Protein AF-T1I0S1-F1 (afdb_monomer_lite)

InterPro domains:
  IPR029062 Class I glutamine amidotransferase-like [G3DSA:3.40.50.880] (1-172)
  IPR029062 Class I glutamine amidotransferase-like [SSF52317] (1-163)

Structure (mmCIF, N/CA/C/O backbone):
data_AF-T1I0S1-F1
#
_entry.id   AF-T1I0S1-F1
#
loop_
_atom_site.group_PDB
_atom_site.id
_atom_site.type_symbol
_atom_site.label_atom_id
_atom_site.label_alt_id
_atom_site.label_comp_id
_atom_site.label_asym_id
_atom_site.label_entity_id
_atom_site.label_seq_id
_atom_site.pdbx_PDB_ins_code
_atom_site.Cartn_x
_atom_site.Cartn_y
_atom_site.Cartn_z
_atom_site.occupancy
_atom_site.B_iso_or_equiv
_atom_site.auth_seq_id
_atom_site.auth_comp_id
_atom_site.auth_asym_id
_atom_site.auth_atom_id
_atom_site.pdbx_PDB_model_num
ATOM 1 N N . MET A 1 1 ? 2.254 9.124 -13.920 1.00 65.50 1 MET A N 1
ATOM 2 C CA . MET A 1 1 ? 3.578 9.793 -13.956 1.00 65.50 1 MET A CA 1
ATOM 3 C C . MET A 1 1 ? 4.578 9.125 -14.904 1.00 65.50 1 MET A C 1
ATOM 5 O O . MET A 1 1 ? 5.306 9.852 -15.553 1.00 65.50 1 MET A O 1
ATOM 9 N N . HIS A 1 2 ? 4.602 7.793 -15.064 1.00 90.31 2 HIS A N 1
ATOM 10 C CA . HIS A 1 2 ? 5.481 7.124 -16.043 1.00 90.31 2 HIS A CA 1
ATOM 11 C C . HIS A 1 2 ? 4.802 5.901 -16.673 1.00 90.31 2 HIS A C 1
ATOM 13 O O . HIS A 1 2 ? 4.042 5.214 -15.989 1.00 90.31 2 HIS A O 1
ATOM 19 N N . VAL A 1 3 ? 5.127 5.600 -17.932 1.00 94.19 3 VAL A N 1
ATOM 20 C CA . VAL A 1 3 ? 4.947 4.270 -18.535 1.00 94.19 3 VAL A CA 1
ATOM 21 C C . VAL A 1 3 ? 6.299 3.563 -18.460 1.00 94.19 3 VAL A C 1
ATOM 23 O O . VAL A 1 3 ? 7.324 4.178 -18.734 1.00 94.19 3 VAL A O 1
ATOM 26 N N . ILE A 1 4 ? 6.325 2.301 -18.031 1.00 95.38 4 ILE A N 1
ATOM 27 C CA . ILE A 1 4 ? 7.567 1.532 -17.875 1.00 95.38 4 ILE A CA 1
ATOM 28 C C . ILE A 1 4 ? 7.568 0.378 -18.869 1.00 95.38 4 ILE A C 1
ATOM 30 O O . ILE A 1 4 ? 6.645 -0.447 -18.879 1.00 95.38 4 ILE A O 1
ATOM 34 N N . ASN A 1 5 ? 8.631 0.288 -19.662 1.00 95.00 5 ASN A N 1
ATOM 35 C CA . ASN A 1 5 ? 8.930 -0.907 -20.427 1.00 95.00 5 ASN A CA 1
ATOM 36 C C . ASN A 1 5 ? 9.575 -1.936 -19.493 1.00 95.00 5 ASN A C 1
ATOM 38 O O . ASN A 1 5 ? 10.783 -1.925 -19.266 1.00 95.00 5 ASN A O 1
ATOM 42 N N . HIS A 1 6 ? 8.759 -2.840 -18.954 1.00 93.81 6 HIS A N 1
ATOM 43 C CA . HIS A 1 6 ? 9.213 -3.830 -17.978 1.00 93.81 6 HIS A CA 1
ATOM 44 C C . HIS A 1 6 ? 10.163 -4.882 -18.574 1.00 93.81 6 HIS A C 1
ATOM 46 O O . HIS A 1 6 ? 10.921 -5.474 -17.818 1.00 93.81 6 HIS A O 1
ATOM 52 N N . LEU A 1 7 ? 10.194 -5.074 -19.903 1.00 94.94 7 LEU A N 1
ATOM 53 C CA . LEU A 1 7 ? 11.172 -5.964 -20.547 1.00 94.94 7 LEU A CA 1
ATOM 54 C C . LEU A 1 7 ? 12.603 -5.430 -20.396 1.00 94.94 7 LEU A C 1
ATOM 56 O O . LEU A 1 7 ? 13.547 -6.205 -20.288 1.00 94.94 7 LEU A O 1
ATOM 60 N N . LYS A 1 8 ? 12.757 -4.104 -20.403 1.00 94.12 8 LYS A N 1
ATOM 61 C CA . LYS A 1 8 ? 14.055 -3.427 -20.307 1.00 94.12 8 LYS A CA 1
ATOM 62 C C . LYS A 1 8 ? 14.307 -2.761 -18.952 1.00 94.12 8 LYS A C 1
ATOM 64 O O . LYS A 1 8 ? 15.422 -2.333 -18.688 1.00 94.12 8 LYS A O 1
ATOM 69 N N . GLY A 1 9 ? 13.276 -2.628 -18.118 1.00 92.38 9 GLY A N 1
ATOM 70 C CA . GLY A 1 9 ? 13.346 -1.908 -16.845 1.00 92.38 9 GLY A CA 1
ATOM 71 C C . GLY A 1 9 ? 13.466 -0.385 -16.984 1.00 92.38 9 GLY A C 1
ATOM 72 O O . GLY A 1 9 ? 13.839 0.279 -16.022 1.00 92.38 9 GLY A O 1
ATOM 73 N N . GLU A 1 10 ? 13.153 0.184 -18.153 1.00 94.81 10 GLU A N 1
ATOM 74 C CA . GLU A 1 10 ? 13.332 1.614 -18.451 1.00 94.81 10 GLU A CA 1
ATOM 75 C C . GLU A 1 10 ? 12.001 2.365 -18.602 1.00 94.81 10 GLU A C 1
ATOM 77 O O . GLU A 1 10 ? 10.949 1.777 -18.876 1.00 94.81 10 GLU A O 1
ATOM 82 N N . VAL A 1 11 ? 12.041 3.688 -18.423 1.00 94.88 11 VAL A N 1
ATOM 83 C CA . VAL A 1 11 ? 10.890 4.559 -18.697 1.00 94.88 11 VAL A CA 1
ATOM 84 C C . VAL A 1 11 ? 10.658 4.621 -20.205 1.00 94.88 11 VAL A C 1
ATOM 86 O O . VAL A 1 11 ? 11.568 4.933 -20.967 1.00 94.88 11 VAL A O 1
ATOM 89 N N . ASP A 1 12 ? 9.423 4.375 -20.627 1.00 95.44 12 ASP A N 1
ATOM 90 C CA . ASP A 1 12 ? 8.968 4.622 -21.989 1.00 95.44 12 ASP A CA 1
ATOM 91 C C . ASP A 1 12 ? 8.396 6.043 -22.071 1.00 95.44 12 ASP A C 1
ATOM 93 O O . ASP A 1 12 ? 7.290 6.314 -21.599 1.00 95.44 12 ASP A O 1
ATOM 97 N N . SER A 1 13 ? 9.172 6.959 -22.648 1.00 94.44 13 SER A N 1
ATOM 98 C CA . SER A 1 13 ? 8.783 8.359 -22.851 1.00 94.44 13 SER A CA 1
ATOM 99 C C . SER A 1 13 ? 7.961 8.591 -24.122 1.00 94.44 13 SER A C 1
ATOM 101 O O . SER A 1 13 ? 7.501 9.709 -24.351 1.00 94.44 13 SER A O 1
ATOM 103 N N . THR A 1 14 ? 7.768 7.562 -24.952 1.00 96.00 14 THR A N 1
ATOM 104 C CA . THR A 1 14 ? 7.064 7.674 -26.240 1.00 96.00 14 THR A CA 1
ATOM 105 C C . THR A 1 14 ? 5.564 7.417 -26.121 1.00 96.00 14 THR A C 1
ATOM 107 O O . THR A 1 14 ? 4.797 7.840 -26.985 1.00 96.00 14 THR A O 1
ATOM 110 N N . HIS A 1 15 ? 5.129 6.780 -25.031 1.00 93.56 15 HIS A N 1
ATOM 111 C CA . HIS A 1 15 ? 3.729 6.454 -24.785 1.00 93.56 15 HIS A CA 1
ATOM 112 C C . HIS A 1 15 ? 3.179 7.150 -23.542 1.00 93.56 15 HIS A C 1
ATOM 114 O O . HIS A 1 15 ? 3.847 7.301 -22.522 1.00 93.56 15 HIS A O 1
ATOM 120 N N . SER A 1 16 ? 1.892 7.486 -23.605 1.00 94.75 16 SER A N 1
ATOM 121 C CA . SER A 1 16 ? 1.100 7.908 -22.454 1.00 94.75 16 SER A CA 1
ATOM 122 C C . SER A 1 16 ? -0.050 6.932 -22.248 1.00 94.75 16 SER A C 1
ATOM 124 O O . SER A 1 16 ? -0.653 6.453 -23.210 1.00 94.75 16 SER A O 1
ATOM 126 N N . ARG A 1 17 ? -0.338 6.605 -20.988 1.00 96.31 17 ARG A N 1
ATOM 127 C CA . ARG A 1 17 ? -1.403 5.675 -20.609 1.00 96.31 17 ARG A CA 1
ATOM 128 C C . ARG A 1 17 ? -2.220 6.249 -19.466 1.00 96.31 17 ARG A C 1
ATOM 130 O O . ARG A 1 17 ? -1.683 6.884 -18.560 1.00 96.31 17 ARG A O 1
ATOM 137 N N . MET A 1 18 ? -3.519 5.982 -19.499 1.00 95.50 18 MET A N 1
ATOM 138 C CA . MET A 1 18 ? -4.444 6.368 -18.440 1.00 95.50 18 MET A CA 1
ATOM 139 C C . MET A 1 18 ? -4.600 5.222 -17.440 1.00 95.50 18 MET A C 1
ATOM 141 O O . MET A 1 18 ? -4.731 4.067 -17.839 1.00 95.50 18 MET A O 1
ATOM 145 N N . VAL A 1 19 ? -4.619 5.549 -16.146 1.00 96.50 19 VAL A N 1
ATOM 146 C CA . VAL A 1 19 ? -4.671 4.553 -15.062 1.00 96.50 19 VAL A CA 1
ATOM 147 C C . VAL A 1 19 ? -5.913 3.668 -15.177 1.00 96.50 19 VAL A C 1
ATOM 149 O O . VAL A 1 19 ? -5.782 2.453 -15.220 1.00 96.50 19 VAL A O 1
ATOM 152 N N . LEU A 1 20 ? -7.110 4.256 -15.287 1.00 96.69 20 LEU A N 1
ATOM 153 C CA . LEU A 1 20 ? -8.363 3.494 -15.268 1.00 96.69 20 LEU A CA 1
ATOM 154 C C . LEU A 1 20 ? -8.506 2.507 -16.453 1.00 96.69 20 LEU A C 1
ATOM 156 O O . LEU A 1 20 ? -8.780 1.335 -16.190 1.00 96.69 20 LEU A O 1
ATOM 160 N N . PRO A 1 21 ? -8.268 2.894 -17.727 1.00 97.56 21 PRO A N 1
ATOM 161 C CA . PRO A 1 21 ? -8.284 1.944 -18.844 1.00 97.56 21 PRO A CA 1
ATOM 162 C C . PRO A 1 21 ? -7.253 0.819 -18.729 1.00 97.56 21 PRO A C 1
ATOM 164 O O . PRO A 1 21 ? -7.545 -0.316 -19.093 1.00 97.56 21 PRO A O 1
ATOM 167 N N . GLU A 1 22 ? -6.055 1.098 -18.208 1.00 97.88 22 GLU A N 1
ATOM 168 C CA . GLU A 1 22 ? -5.046 0.051 -18.033 1.00 97.88 22 GLU A CA 1
ATOM 169 C C . GLU A 1 22 ? -5.407 -0.893 -16.879 1.00 97.88 22 GLU A C 1
ATOM 171 O O . GLU A 1 22 ? -5.271 -2.108 -17.023 1.00 97.88 22 GLU A O 1
ATOM 176 N N . SER A 1 23 ? -5.961 -0.372 -15.780 1.00 97.94 23 SER A N 1
ATOM 177 C CA . SER A 1 23 ? -6.499 -1.185 -14.681 1.00 97.94 23 SER A CA 1
ATOM 178 C C . SER A 1 23 ? -7.673 -2.067 -15.124 1.00 97.94 23 SER A C 1
ATOM 180 O O . SER A 1 23 ? -7.835 -3.177 -14.615 1.00 97.94 23 SER A O 1
ATOM 182 N N . ALA A 1 24 ? -8.451 -1.639 -16.127 1.00 98.12 24 ALA A N 1
ATOM 183 C CA . ALA A 1 24 ? -9.529 -2.442 -16.706 1.00 98.12 24 ALA A CA 1
ATOM 184 C C . ALA A 1 24 ? -9.034 -3.773 -17.299 1.00 98.12 24 ALA A C 1
ATOM 186 O O . ALA A 1 24 ? -9.816 -4.717 -17.395 1.00 98.12 24 ALA A O 1
ATOM 187 N N . ARG A 1 25 ? -7.746 -3.887 -17.659 1.00 98.50 25 ARG A N 1
ATOM 188 C CA . ARG A 1 25 ? -7.148 -5.150 -18.126 1.00 98.50 25 ARG A CA 1
ATOM 189 C C . ARG A 1 25 ? -7.167 -6.217 -17.031 1.00 98.50 25 ARG A C 1
ATOM 191 O O . ARG A 1 25 ? -7.555 -7.348 -17.308 1.00 98.50 25 ARG A O 1
ATOM 198 N N . ILE A 1 26 ? -6.803 -5.846 -15.799 1.00 98.06 26 ILE A N 1
ATOM 199 C CA . ILE A 1 26 ? -6.822 -6.743 -14.630 1.00 98.06 26 ILE A CA 1
ATOM 200 C C . ILE A 1 26 ? -8.268 -7.116 -14.294 1.00 98.06 26 ILE A C 1
ATOM 202 O O . ILE A 1 26 ? -8.594 -8.289 -14.144 1.00 98.06 26 ILE A O 1
ATOM 206 N N . ALA A 1 27 ? -9.156 -6.122 -14.264 1.00 97.94 27 ALA A N 1
ATOM 207 C CA . ALA A 1 27 ? -10.565 -6.305 -13.924 1.00 97.94 27 ALA A CA 1
ATOM 208 C C . ALA A 1 27 ? -11.423 -6.896 -15.061 1.00 97.94 27 ALA A C 1
ATOM 210 O O . ALA A 1 27 ? -12.641 -7.010 -14.924 1.00 97.94 27 ALA A O 1
ATOM 211 N N . ARG A 1 28 ? -10.819 -7.236 -16.209 1.00 97.94 28 ARG A N 1
ATOM 212 C CA . ARG A 1 28 ? -11.510 -7.757 -17.403 1.00 97.94 28 ARG A CA 1
ATOM 213 C C . ARG A 1 28 ? -12.692 -6.877 -17.843 1.00 97.94 28 ARG A C 1
ATOM 215 O O . ARG A 1 28 ? -13.746 -7.376 -18.222 1.00 97.94 28 ARG A O 1
ATOM 222 N N . GLY A 1 29 ? -12.511 -5.560 -17.769 1.00 97.62 29 GLY A N 1
ATOM 223 C CA . GLY A 1 29 ? -13.518 -4.548 -18.097 1.00 97.62 29 GLY A CA 1
ATOM 224 C C . GLY A 1 29 ? -14.497 -4.210 -16.968 1.00 97.62 29 GLY A C 1
ATOM 225 O O . GLY A 1 29 ? -15.135 -3.164 -17.037 1.00 97.62 29 GLY A O 1
ATOM 226 N N . ASN A 1 30 ? -14.587 -5.023 -15.911 1.00 97.69 30 ASN A N 1
ATOM 227 C CA . ASN A 1 30 ? -15.474 -4.773 -14.774 1.00 97.69 30 ASN A CA 1
ATOM 228 C C . ASN A 1 30 ? -14.817 -3.847 -13.740 1.00 97.69 30 ASN A C 1
ATOM 230 O O . ASN A 1 30 ? -14.435 -4.271 -12.650 1.00 97.69 30 ASN A O 1
ATOM 234 N N . ILE A 1 31 ? -14.630 -2.582 -14.108 1.00 98.06 31 ILE A N 1
ATOM 235 C CA . ILE A 1 31 ? -14.001 -1.575 -13.253 1.00 98.06 31 ILE A CA 1
ATOM 236 C C . ILE A 1 31 ? -14.813 -0.285 -13.250 1.00 98.06 31 ILE A C 1
ATOM 238 O O . ILE A 1 31 ? -15.400 0.104 -14.258 1.00 98.06 31 ILE A O 1
ATOM 242 N N . GLN A 1 32 ? -14.809 0.402 -12.113 1.00 97.12 32 GLN A N 1
ATOM 243 C CA . GLN A 1 32 ? -15.418 1.714 -11.953 1.00 97.12 32 GLN A CA 1
ATOM 244 C C . GLN A 1 32 ? -14.363 2.736 -11.532 1.00 97.12 32 GLN A C 1
ATOM 246 O O . GLN A 1 32 ? -13.290 2.391 -11.035 1.00 97.12 32 GLN A O 1
ATOM 251 N N . SER A 1 33 ? -14.672 4.014 -11.740 1.00 96.62 33 SER A N 1
ATOM 252 C CA . SER A 1 33 ? -13.864 5.097 -11.183 1.00 96.62 33 SER A CA 1
ATOM 253 C C . SER A 1 33 ? -13.886 5.040 -9.653 1.00 96.62 33 SER A C 1
ATOM 255 O O . SER A 1 33 ? -14.923 4.749 -9.059 1.00 96.62 33 SER A O 1
ATOM 257 N N . ILE A 1 34 ? -12.780 5.415 -9.005 1.00 96.81 34 ILE A N 1
ATOM 258 C CA . ILE A 1 34 ? -12.717 5.578 -7.543 1.00 96.81 34 ILE A CA 1
ATOM 259 C C . ILE A 1 34 ? -13.775 6.568 -7.022 1.00 96.81 34 ILE A C 1
ATOM 261 O O . ILE A 1 34 ? -14.255 6.438 -5.900 1.00 96.81 34 ILE A O 1
ATOM 265 N N . CYS A 1 35 ? -14.217 7.515 -7.855 1.00 96.31 35 CYS A N 1
ATOM 266 C CA . CYS A 1 35 ? -15.302 8.428 -7.505 1.00 96.31 35 CYS A CA 1
ATOM 267 C C . CYS A 1 35 ? -16.647 7.709 -7.311 1.00 96.31 35 CYS A C 1
ATOM 269 O O . CYS A 1 35 ? -17.459 8.167 -6.513 1.00 96.31 35 CYS A O 1
ATOM 271 N N . GLU A 1 36 ? -16.892 6.601 -8.018 1.00 97.25 36 GLU A N 1
ATOM 272 C CA . GLU A 1 36 ? -18.104 5.794 -7.826 1.00 97.25 36 GLU A CA 1
ATOM 273 C C . GLU A 1 36 ? -18.049 5.001 -6.520 1.00 97.25 36 GLU A C 1
ATOM 275 O O . GLU A 1 36 ? -19.065 4.906 -5.834 1.00 97.25 36 GLU A O 1
ATOM 280 N N . LEU A 1 37 ? -16.863 4.528 -6.117 1.00 96.88 37 LEU A N 1
ATOM 281 C CA . LEU A 1 37 ? -16.656 3.964 -4.782 1.00 96.88 37 LEU A CA 1
ATOM 282 C C . LEU A 1 37 ? -17.000 5.003 -3.710 1.00 96.88 37 LEU A C 1
ATOM 284 O O . LEU A 1 37 ? -17.848 4.738 -2.868 1.00 96.88 37 LEU A O 1
ATOM 288 N N . ILE A 1 38 ? -16.413 6.201 -3.784 1.00 96.69 38 ILE A N 1
ATOM 289 C CA . ILE A 1 38 ? -16.633 7.280 -2.804 1.00 96.69 38 ILE A CA 1
ATOM 290 C C . ILE A 1 38 ? -18.123 7.620 -2.646 1.00 96.69 38 ILE A C 1
ATOM 292 O O . ILE A 1 38 ? -18.600 7.816 -1.534 1.00 96.69 38 ILE A O 1
ATOM 296 N N . LYS A 1 39 ? -18.887 7.673 -3.744 1.00 97.25 39 LYS A N 1
ATOM 297 C CA . LYS A 1 39 ? -20.335 7.949 -3.687 1.00 97.25 39 LYS A CA 1
ATOM 298 C C . LYS A 1 39 ? -21.133 6.859 -2.967 1.00 97.25 39 LYS A C 1
ATOM 300 O O . LYS A 1 39 ? -22.203 7.151 -2.445 1.00 97.25 39 LYS A O 1
ATOM 305 N N . ASN A 1 40 ? -20.634 5.625 -2.964 1.00 96.75 40 ASN A N 1
ATOM 306 C CA . ASN A 1 40 ? -21.357 4.438 -2.519 1.00 96.75 40 ASN A CA 1
ATOM 307 C C . ASN A 1 40 ? -20.617 3.690 -1.399 1.00 96.75 40 ASN A C 1
ATOM 309 O O . ASN A 1 40 ? -20.836 2.497 -1.217 1.00 96.75 40 ASN A O 1
ATOM 313 N N . ILE A 1 41 ? -19.743 4.357 -0.638 1.00 95.50 41 ILE A N 1
ATOM 314 C CA . ILE A 1 41 ? -18.900 3.716 0.387 1.00 95.50 41 ILE A CA 1
ATOM 315 C C . ILE A 1 41 ? -19.708 2.934 1.431 1.00 95.50 41 ILE A C 1
ATOM 317 O O . ILE A 1 41 ? -19.245 1.926 1.969 1.00 95.50 41 ILE A O 1
ATOM 321 N N . SER A 1 42 ? -20.940 3.360 1.713 1.00 96.38 42 SER A N 1
ATOM 322 C CA . SER A 1 42 ? -21.848 2.649 2.614 1.00 96.38 42 SER A CA 1
ATOM 323 C C . SER A 1 42 ? -22.181 1.233 2.129 1.00 96.38 42 SER A C 1
ATOM 325 O O . SER A 1 42 ? -22.400 0.371 2.974 1.00 96.38 42 SER A O 1
ATOM 327 N N . CYS A 1 43 ? -22.143 0.978 0.819 1.00 97.69 43 CYS A N 1
ATOM 328 C CA . CYS A 1 43 ? -22.457 -0.306 0.189 1.00 97.69 43 CYS A CA 1
ATOM 329 C C . CYS A 1 43 ? -21.318 -1.340 0.233 1.00 97.69 43 CYS A C 1
ATOM 331 O O . CYS A 1 43 ? -21.520 -2.456 -0.236 1.00 97.69 43 CYS A O 1
ATOM 333 N N . PHE A 1 44 ? -20.135 -0.986 0.742 1.00 98.19 44 PHE A N 1
ATOM 334 C CA . PHE A 1 44 ? -18.969 -1.877 0.799 1.00 98.19 44 PHE A CA 1
ATOM 335 C C . PHE A 1 44 ? -18.565 -2.152 2.241 1.00 98.19 44 PHE A C 1
ATOM 337 O O . PHE A 1 44 ? -18.499 -1.220 3.033 1.00 98.19 44 PHE A O 1
ATOM 344 N N . ASP A 1 45 ? -18.234 -3.393 2.581 1.00 98.50 45 ASP A N 1
ATOM 345 C CA . ASP A 1 45 ? -17.873 -3.757 3.959 1.00 98.50 45 ASP A CA 1
ATOM 346 C C . ASP A 1 45 ? -16.382 -3.565 4.271 1.00 98.50 45 ASP A C 1
ATOM 348 O O . ASP A 1 45 ? -16.021 -3.347 5.423 1.00 98.50 45 ASP A O 1
ATOM 352 N N . ALA A 1 46 ? -15.518 -3.598 3.252 1.00 98.44 46 ALA A N 1
ATOM 353 C CA . ALA A 1 46 ? -14.067 -3.457 3.378 1.00 98.44 46 ALA A CA 1
ATOM 354 C C . ALA A 1 46 ? -13.434 -2.889 2.094 1.00 98.44 46 ALA A C 1
ATOM 356 O O . ALA A 1 46 ? -14.075 -2.851 1.038 1.00 98.44 46 ALA A O 1
ATOM 357 N N . VAL A 1 47 ? -12.168 -2.469 2.173 1.00 98.62 47 VAL A N 1
ATOM 358 C CA . VAL A 1 47 ? -11.367 -2.035 1.013 1.00 98.62 47 VAL A CA 1
ATOM 359 C C . VAL A 1 47 ? -9.971 -2.649 1.047 1.00 98.62 47 VAL A C 1
ATOM 361 O O . VAL A 1 47 ? -9.333 -2.708 2.093 1.00 98.62 47 VAL A O 1
ATOM 364 N N . ILE A 1 48 ? -9.480 -3.090 -0.113 1.00 98.62 48 ILE A N 1
ATOM 365 C CA . ILE A 1 48 ? -8.124 -3.620 -0.279 1.00 98.62 48 ILE A CA 1
ATOM 366 C C . ILE A 1 48 ? -7.353 -2.736 -1.256 1.00 98.62 48 ILE A C 1
ATOM 368 O O . ILE A 1 48 ? -7.842 -2.413 -2.340 1.00 98.62 48 ILE A O 1
ATOM 372 N N . PHE A 1 49 ? -6.121 -2.396 -0.890 1.00 98.62 49 PHE A N 1
ATOM 373 C CA . PHE A 1 49 ? -5.150 -1.704 -1.726 1.00 98.62 49 PHE A CA 1
ATOM 374 C C . PHE A 1 49 ? -4.014 -2.666 -2.093 1.00 98.62 49 PHE A C 1
ATOM 376 O O . PHE A 1 49 ? -3.060 -2.815 -1.318 1.00 98.62 49 PHE A O 1
ATOM 383 N N . PRO A 1 50 ? -4.070 -3.308 -3.275 1.00 98.38 50 PRO A N 1
ATOM 384 C CA . PRO A 1 50 ? -2.941 -4.056 -3.805 1.00 98.38 50 PRO A CA 1
ATOM 385 C C . PRO A 1 50 ? -1.687 -3.187 -3.942 1.00 98.38 50 PRO A C 1
ATOM 387 O O . PRO A 1 50 ? -1.746 -1.956 -3.990 1.00 98.38 50 PRO A O 1
ATOM 390 N N . GLY A 1 51 ? -0.543 -3.857 -4.023 1.00 97.88 51 GLY A N 1
ATOM 391 C CA . GLY A 1 51 ? 0.758 -3.215 -4.124 1.00 97.88 51 GLY A CA 1
ATOM 392 C C . GLY A 1 51 ? 1.144 -2.716 -5.514 1.00 97.88 51 GLY A C 1
ATOM 393 O O . GLY A 1 51 ? 0.323 -2.408 -6.376 1.00 97.88 51 GLY A O 1
ATOM 394 N N . GLY A 1 52 ? 2.459 -2.679 -5.730 1.00 97.06 52 GLY A N 1
ATOM 395 C CA . GLY A 1 52 ? 3.082 -2.252 -6.978 1.00 97.06 52 GLY A CA 1
ATOM 396 C C . GLY A 1 52 ? 3.436 -0.765 -7.001 1.00 97.06 52 GLY A C 1
ATOM 397 O O . GLY A 1 52 ? 2.781 0.086 -6.399 1.00 97.06 52 GLY A O 1
ATOM 398 N N . PHE A 1 53 ? 4.479 -0.422 -7.761 1.00 95.56 53 PHE A N 1
ATOM 399 C CA . PHE A 1 53 ? 5.001 0.949 -7.845 1.00 95.56 53 PHE A CA 1
ATOM 400 C C . PHE A 1 53 ? 4.003 1.987 -8.370 1.00 95.56 53 PHE A C 1
ATOM 402 O O . PHE A 1 53 ? 4.224 3.184 -8.197 1.00 95.56 53 PHE A O 1
ATOM 409 N N . GLY A 1 54 ? 2.902 1.556 -8.992 1.00 96.88 54 GLY A N 1
ATOM 410 C CA . GLY A 1 54 ? 1.794 2.441 -9.343 1.00 96.88 54 GLY A CA 1
ATOM 411 C C . GLY A 1 54 ? 1.203 3.155 -8.124 1.00 96.88 54 GLY A C 1
ATOM 412 O O . GLY A 1 54 ? 0.836 4.321 -8.238 1.00 96.88 54 GLY A O 1
ATOM 413 N N . VAL A 1 55 ? 1.196 2.524 -6.947 1.00 97.62 55 VAL A N 1
ATOM 414 C CA . VAL A 1 55 ? 0.738 3.161 -5.702 1.00 97.62 55 VAL A CA 1
ATOM 415 C C . VAL A 1 55 ? 1.631 4.348 -5.331 1.00 97.62 55 VAL A C 1
ATOM 417 O O . VAL A 1 55 ? 1.142 5.450 -5.087 1.00 97.62 55 VAL A O 1
ATOM 420 N N . ALA A 1 56 ? 2.947 4.155 -5.396 1.00 96.69 56 ALA A N 1
ATOM 421 C CA . ALA A 1 56 ? 3.938 5.179 -5.075 1.00 96.69 56 ALA A CA 1
ATOM 422 C C . ALA A 1 56 ? 4.050 6.311 -6.120 1.00 96.69 56 ALA A C 1
ATOM 424 O O . ALA A 1 56 ? 4.726 7.304 -5.865 1.00 96.69 56 ALA A O 1
ATOM 425 N N . LYS A 1 57 ? 3.467 6.139 -7.317 1.00 95.94 57 LYS A N 1
ATOM 426 C CA . LYS A 1 57 ? 3.645 7.051 -8.468 1.00 95.94 57 LYS A CA 1
ATOM 427 C C . LYS A 1 57 ? 2.354 7.670 -9.008 1.00 95.94 57 LYS A C 1
ATOM 429 O O . LYS A 1 57 ? 2.421 8.679 -9.706 1.00 95.94 57 LYS A O 1
ATOM 434 N N . ASN A 1 58 ? 1.210 7.018 -8.803 1.00 97.12 58 ASN A N 1
ATOM 435 C CA . ASN A 1 58 ? -0.084 7.437 -9.348 1.00 97.12 58 ASN A CA 1
ATOM 436 C C . ASN A 1 58 ? -1.115 7.696 -8.243 1.00 97.12 58 ASN A C 1
ATOM 438 O O . ASN A 1 58 ? -1.921 8.604 -8.391 1.00 97.12 58 ASN A O 1
ATOM 442 N N . LEU A 1 59 ? -1.094 6.912 -7.156 1.00 97.81 59 LEU A N 1
ATOM 443 C CA . LEU A 1 59 ? -1.958 7.141 -5.985 1.00 97.81 59 LEU A CA 1
ATOM 444 C C . LEU A 1 59 ? -1.311 8.087 -4.963 1.00 97.81 59 LEU A C 1
ATOM 446 O O . LEU A 1 59 ? -1.971 8.595 -4.062 1.00 97.81 59 LEU A O 1
ATOM 450 N N . SER A 1 60 ? -0.013 8.325 -5.116 1.00 98.25 60 SER A N 1
ATOM 451 C CA . SER A 1 6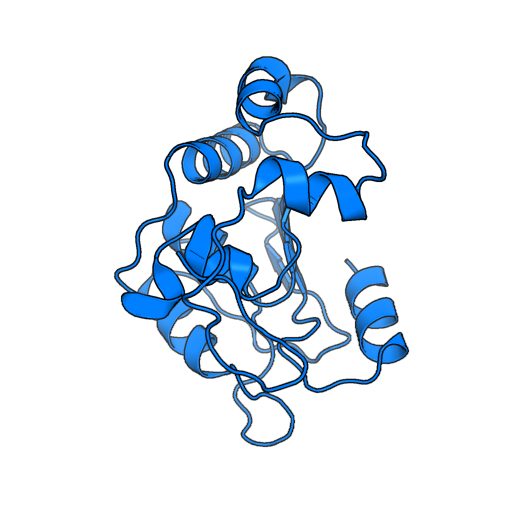0 ? 0.788 9.259 -4.340 1.00 98.25 60 SER A CA 1
ATOM 452 C C . SER A 1 60 ? 1.990 9.721 -5.165 1.00 98.25 60 SER A C 1
ATOM 454 O O . SER A 1 60 ? 2.242 9.194 -6.254 1.00 98.25 60 SER A O 1
ATOM 456 N N . ASP A 1 61 ? 2.752 10.672 -4.631 1.00 97.88 61 ASP A N 1
ATOM 457 C CA . ASP A 1 61 ? 4.078 11.053 -5.135 1.00 97.88 61 ASP A CA 1
ATOM 458 C C . ASP A 1 61 ? 5.237 10.474 -4.280 1.00 97.88 61 ASP A C 1
ATOM 460 O O . ASP A 1 61 ? 6.362 10.982 -4.319 1.00 97.88 61 ASP A O 1
ATOM 464 N N . TYR A 1 62 ? 4.988 9.376 -3.546 1.00 98.19 62 TYR A N 1
ATOM 465 C CA . TYR A 1 62 ? 5.954 8.717 -2.647 1.00 98.19 62 TYR A CA 1
ATOM 466 C C . TYR A 1 62 ? 7.270 8.337 -3.324 1.00 98.19 62 TYR A C 1
ATOM 468 O O . TYR A 1 62 ? 8.339 8.558 -2.762 1.00 98.19 62 TYR A O 1
ATOM 476 N N . ALA A 1 63 ? 7.223 7.851 -4.564 1.00 95.38 63 ALA A N 1
ATOM 477 C CA . ALA A 1 63 ? 8.423 7.473 -5.309 1.00 95.38 63 ALA A CA 1
ATOM 478 C C . ALA A 1 63 ? 9.396 8.643 -5.552 1.00 95.38 63 ALA A C 1
ATOM 480 O O . ALA A 1 63 ? 10.537 8.401 -5.937 1.00 95.38 63 ALA A O 1
ATOM 481 N N . ILE A 1 64 ? 8.942 9.890 -5.382 1.00 95.69 64 ILE A N 1
ATOM 482 C CA . ILE A 1 64 ? 9.747 11.104 -5.561 1.00 95.69 64 ILE A CA 1
ATOM 483 C C . ILE A 1 64 ? 10.015 11.786 -4.220 1.00 95.69 64 ILE A C 1
ATOM 485 O O . ILE A 1 64 ? 11.128 12.251 -3.991 1.00 95.69 64 ILE A O 1
ATOM 489 N N . LYS A 1 65 ? 9.005 11.871 -3.346 1.00 97.75 65 LYS A N 1
ATOM 490 C CA . LYS A 1 65 ? 9.073 12.666 -2.111 1.00 97.75 65 LYS A CA 1
ATOM 491 C C . LYS A 1 65 ? 9.353 11.862 -0.839 1.00 97.75 65 LYS A C 1
ATOM 493 O O . LYS A 1 65 ? 9.562 12.469 0.206 1.00 97.75 65 LYS A O 1
ATOM 498 N N . GLY A 1 66 ? 9.367 10.528 -0.899 1.00 97.88 66 GLY A N 1
ATOM 499 C CA . GLY A 1 66 ? 9.587 9.685 0.279 1.00 97.88 66 GLY A CA 1
ATOM 500 C C . GLY A 1 66 ? 8.602 10.014 1.406 1.00 97.88 66 GLY A C 1
ATOM 501 O O . GLY A 1 66 ? 7.411 10.188 1.157 1.00 97.88 66 GLY A O 1
ATOM 502 N N . ALA A 1 67 ? 9.097 10.148 2.638 1.00 97.69 67 ALA A N 1
ATOM 503 C CA . ALA A 1 67 ? 8.293 10.480 3.822 1.00 97.69 67 ALA A CA 1
ATOM 504 C C . ALA A 1 67 ? 7.401 11.738 3.679 1.00 97.69 67 ALA A C 1
ATOM 506 O O . ALA A 1 67 ? 6.327 11.799 4.279 1.00 97.69 67 ALA A O 1
ATOM 507 N N . ASP A 1 68 ? 7.795 12.705 2.844 1.00 97.75 68 ASP A N 1
ATOM 508 C CA . ASP A 1 68 ? 7.081 13.977 2.643 1.00 97.75 68 ASP A CA 1
ATOM 509 C C . ASP A 1 68 ? 6.029 13.917 1.520 1.00 97.75 68 ASP A C 1
ATOM 511 O O . ASP A 1 68 ? 5.576 14.943 0.998 1.00 97.75 68 ASP A O 1
ATOM 515 N N . CYS A 1 69 ? 5.644 12.713 1.097 1.00 98.25 69 CYS A N 1
ATOM 516 C CA . CYS A 1 69 ? 4.729 12.531 -0.019 1.00 98.25 69 CYS A CA 1
ATOM 517 C C . CYS A 1 69 ? 3.320 13.072 0.235 1.00 98.25 69 CYS A C 1
ATOM 519 O O . CYS A 1 69 ? 2.889 13.317 1.360 1.00 98.25 69 CYS A O 1
ATOM 521 N N . ASN A 1 70 ? 2.559 13.212 -0.838 1.00 98.25 70 ASN A N 1
ATOM 522 C CA . ASN A 1 70 ? 1.138 13.495 -0.848 1.00 98.25 70 ASN A CA 1
ATOM 523 C C . ASN A 1 70 ? 0.428 12.303 -1.478 1.00 98.25 70 ASN A C 1
ATOM 525 O O . ASN A 1 70 ? 0.880 11.754 -2.485 1.00 98.25 70 ASN A O 1
ATOM 529 N N . VAL A 1 71 ? -0.687 11.914 -0.872 1.00 98.62 71 VAL A N 1
ATOM 530 C CA . VAL A 1 71 ? -1.624 10.931 -1.418 1.00 98.62 71 VAL A CA 1
ATOM 531 C C . VAL A 1 71 ? -2.707 11.698 -2.173 1.00 98.62 71 VAL A C 1
ATOM 533 O O . VAL A 1 71 ? -3.097 12.786 -1.744 1.00 98.62 71 VAL A O 1
ATOM 536 N N . ILE A 1 72 ? -3.171 11.175 -3.311 1.00 98.00 72 ILE A N 1
ATOM 537 C CA . ILE A 1 72 ? -4.192 11.874 -4.103 1.00 98.00 72 ILE A CA 1
ATOM 538 C C . ILE A 1 72 ? -5.507 12.006 -3.309 1.00 98.00 72 ILE A C 1
ATOM 540 O O . ILE A 1 72 ? -5.839 11.095 -2.541 1.00 98.00 72 ILE A O 1
ATOM 544 N N . PRO A 1 73 ? -6.275 13.099 -3.485 1.00 98.44 73 PRO A N 1
ATOM 545 C CA . PRO A 1 73 ? -7.439 13.396 -2.645 1.00 98.44 73 PRO A CA 1
ATOM 546 C C . PRO A 1 73 ? -8.482 12.276 -2.590 1.00 98.44 73 PRO A C 1
ATOM 548 O O . PRO A 1 73 ? -9.056 12.013 -1.536 1.00 98.44 73 PRO A O 1
ATOM 551 N N . GLU A 1 74 ? -8.712 11.583 -3.703 1.00 98.25 74 GLU A N 1
ATOM 552 C CA . GLU A 1 74 ? -9.681 10.493 -3.788 1.00 98.25 74 GLU A CA 1
ATOM 553 C C . GLU A 1 74 ? -9.276 9.309 -2.904 1.00 98.25 74 GLU A C 1
ATOM 555 O O . GLU A 1 74 ? -10.114 8.736 -2.214 1.00 98.25 74 GLU A O 1
ATOM 560 N N . VAL A 1 75 ? -7.987 8.966 -2.874 1.00 98.56 75 VAL A N 1
ATOM 561 C CA . VAL A 1 75 ? -7.467 7.870 -2.044 1.00 98.56 75 VAL A CA 1
ATOM 562 C C . VAL A 1 75 ? -7.468 8.261 -0.570 1.00 98.56 75 VAL A C 1
ATOM 564 O O . VAL A 1 75 ? -7.864 7.448 0.262 1.00 98.56 75 VAL A O 1
ATOM 567 N N . VAL A 1 76 ? -7.102 9.509 -0.248 1.00 98.75 76 VAL A N 1
ATOM 568 C CA . VAL A 1 76 ? -7.227 10.053 1.117 1.00 98.75 76 VAL A CA 1
ATOM 569 C C . VAL A 1 76 ? -8.663 9.900 1.611 1.00 98.75 76 VAL A C 1
ATOM 571 O O . VAL A 1 76 ? -8.886 9.373 2.699 1.00 98.75 76 VAL A O 1
ATOM 574 N N . LYS A 1 77 ? -9.635 10.301 0.784 1.00 98.56 77 LYS A N 1
ATOM 575 C CA . LYS A 1 77 ? -11.054 10.233 1.125 1.00 98.56 77 LYS A CA 1
ATOM 576 C C . LYS A 1 77 ? -11.522 8.800 1.365 1.00 98.56 77 LYS A C 1
ATOM 578 O O . LYS A 1 77 ? -12.179 8.557 2.368 1.00 98.56 77 LYS A O 1
ATOM 583 N N . VAL A 1 78 ? -11.143 7.852 0.504 1.00 98.75 78 VAL A N 1
ATOM 584 C CA . VAL A 1 78 ? -11.475 6.430 0.704 1.00 98.75 78 VAL A CA 1
ATOM 585 C C . VAL A 1 78 ? -10.906 5.917 2.029 1.00 98.75 78 VAL A C 1
ATOM 587 O O . VAL A 1 78 ? -11.657 5.373 2.831 1.00 98.75 78 VAL A O 1
ATOM 590 N N . ILE A 1 79 ? -9.614 6.131 2.297 1.00 98.75 79 ILE A N 1
ATOM 591 C CA . ILE A 1 79 ? -8.969 5.638 3.526 1.00 98.75 79 ILE A CA 1
ATOM 592 C C . ILE A 1 79 ? -9.642 6.225 4.775 1.00 98.75 79 ILE A C 1
ATOM 594 O O . ILE A 1 79 ? -9.952 5.499 5.720 1.00 98.75 79 ILE A O 1
ATOM 598 N N . GLN A 1 80 ? -9.910 7.533 4.774 1.00 98.50 80 GLN A N 1
ATOM 599 C CA . GLN A 1 80 ? -10.550 8.212 5.901 1.00 98.50 80 GLN A CA 1
ATOM 600 C C . GLN A 1 80 ? -12.003 7.775 6.098 1.00 98.50 80 GLN A C 1
ATOM 602 O O . GLN A 1 80 ? -12.423 7.564 7.231 1.00 98.50 80 GLN A O 1
ATOM 607 N N . GLU A 1 81 ? -12.787 7.620 5.031 1.00 98.31 81 GLU A N 1
ATOM 608 C CA . GLU A 1 81 ? -14.196 7.232 5.150 1.00 98.31 81 GLU A CA 1
ATOM 609 C C . GLU A 1 81 ? -14.362 5.774 5.603 1.00 98.31 81 GLU A C 1
ATOM 611 O O . GLU A 1 81 ? -15.201 5.512 6.467 1.00 98.31 81 GLU A O 1
ATOM 616 N N . PHE A 1 82 ? -13.536 4.839 5.116 1.00 98.62 82 PHE A N 1
ATOM 617 C CA . PHE A 1 82 ? -13.521 3.466 5.640 1.00 98.62 82 PHE A CA 1
ATOM 618 C C . PHE A 1 82 ? -13.061 3.420 7.106 1.00 98.62 82 PHE A C 1
ATOM 620 O O . PHE A 1 82 ? -13.689 2.739 7.918 1.00 98.62 82 PHE A O 1
ATOM 627 N N . HIS A 1 83 ? -12.031 4.191 7.474 1.00 98.44 83 HIS A N 1
ATOM 628 C CA . HIS A 1 83 ? -11.549 4.286 8.860 1.00 98.44 83 HIS A CA 1
ATOM 629 C C . HIS A 1 83 ? -12.616 4.845 9.812 1.00 98.44 83 HIS A C 1
ATOM 631 O O . HIS A 1 83 ? -12.922 4.226 10.833 1.00 98.44 83 HIS A O 1
ATOM 637 N N . ASN A 1 84 ? -13.250 5.960 9.441 1.00 97.62 84 ASN A N 1
ATOM 638 C CA . ASN A 1 84 ? -14.312 6.604 10.221 1.00 97.62 84 ASN A CA 1
ATOM 639 C C . ASN A 1 84 ? -15.541 5.702 10.381 1.00 97.62 84 ASN A C 1
ATOM 641 O O . ASN A 1 84 ? -16.174 5.696 11.435 1.00 97.62 84 ASN A O 1
ATOM 645 N N . ALA A 1 85 ? -15.867 4.921 9.349 1.00 97.44 85 ALA A N 1
ATOM 646 C CA . ALA A 1 85 ? -16.954 3.950 9.383 1.00 97.44 85 ALA A CA 1
ATOM 647 C C . ALA A 1 85 ? -16.596 2.652 10.130 1.00 97.44 85 ALA A C 1
ATOM 649 O O . ALA A 1 85 ? -17.437 1.757 10.193 1.00 97.44 85 ALA A O 1
ATOM 650 N N . LYS A 1 86 ? -15.374 2.535 10.677 1.00 97.56 86 LYS A N 1
ATOM 651 C CA . LYS A 1 86 ? -14.853 1.319 11.321 1.00 97.56 86 LYS A CA 1
ATOM 652 C C . LYS A 1 86 ? -14.997 0.088 10.420 1.00 97.56 86 LYS A C 1
ATOM 654 O O . LYS A 1 86 ? -15.409 -0.982 10.860 1.00 97.56 86 LYS A O 1
ATOM 659 N N . LYS A 1 87 ? -14.650 0.260 9.144 1.00 98.38 87 LYS A N 1
ATOM 660 C CA . LYS A 1 87 ? -14.639 -0.801 8.137 1.00 98.38 87 LYS A CA 1
ATOM 661 C C . LYS A 1 87 ? -13.205 -1.286 7.896 1.00 98.38 87 LYS A C 1
ATOM 663 O O . LYS A 1 87 ? -12.319 -0.439 7.767 1.00 98.38 87 LYS A O 1
ATOM 668 N N . PRO A 1 88 ? -12.964 -2.608 7.813 1.00 98.56 88 PRO A N 1
ATOM 669 C CA . PRO A 1 88 ? -11.635 -3.156 7.575 1.00 98.56 88 PRO A CA 1
ATOM 670 C C . PRO A 1 88 ? -10.955 -2.629 6.309 1.00 98.56 88 PRO A C 1
ATOM 672 O O . PRO A 1 88 ? -11.587 -2.464 5.259 1.00 98.56 88 PRO A O 1
ATOM 675 N N . GLN A 1 89 ? -9.644 -2.412 6.403 1.00 98.75 89 GLN A N 1
ATOM 676 C CA . GLN A 1 89 ? -8.804 -1.969 5.290 1.00 98.75 89 GLN A CA 1
ATOM 677 C C . GLN A 1 89 ? -7.561 -2.851 5.177 1.00 98.75 89 GLN A C 1
ATOM 679 O O . GLN A 1 89 ? -6.831 -3.003 6.152 1.00 98.75 89 GLN A O 1
ATOM 684 N N . GLY A 1 90 ? -7.294 -3.406 3.997 1.00 98.75 90 GLY A N 1
ATOM 685 C CA . GLY A 1 90 ? -6.108 -4.226 3.736 1.00 98.75 90 GLY A CA 1
ATOM 686 C C . GLY A 1 90 ? -5.117 -3.537 2.805 1.00 98.75 90 GLY A C 1
ATOM 687 O O . GLY A 1 90 ? -5.501 -3.004 1.763 1.00 98.75 90 GLY A O 1
ATOM 688 N N . PHE A 1 91 ? -3.832 -3.575 3.148 1.00 98.88 91 PHE A N 1
ATOM 689 C CA . PHE A 1 91 ? -2.755 -2.949 2.381 1.00 98.88 91 PHE A CA 1
ATOM 690 C C . PHE A 1 91 ? -1.628 -3.948 2.097 1.00 98.88 91 PHE A C 1
ATOM 692 O O . PHE A 1 91 ? -1.025 -4.509 3.006 1.00 98.88 91 PHE A O 1
ATOM 699 N N . LEU A 1 92 ? -1.316 -4.161 0.821 1.00 98.50 92 LEU A N 1
ATOM 700 C CA . LEU A 1 92 ? -0.329 -5.139 0.373 1.00 98.50 92 LEU A CA 1
ATOM 701 C C . LEU A 1 92 ? 0.927 -4.472 -0.197 1.00 98.50 92 LEU A C 1
ATOM 703 O O . LEU A 1 92 ? 0.856 -3.520 -0.982 1.00 98.50 92 LEU A O 1
ATOM 707 N N . CYS A 1 93 ? 2.090 -5.051 0.098 1.00 98.44 93 CYS A N 1
ATOM 708 C CA . CYS A 1 93 ? 3.376 -4.626 -0.453 1.00 98.44 93 CYS A CA 1
ATOM 709 C C . CYS A 1 93 ? 3.711 -3.172 -0.090 1.00 98.44 93 CYS A C 1
ATOM 711 O O . CYS A 1 93 ? 3.940 -2.897 1.079 1.00 98.44 93 CYS A O 1
ATOM 713 N N . ILE A 1 94 ? 3.765 -2.241 -1.046 1.00 98.62 94 ILE A N 1
ATOM 714 C CA . ILE A 1 94 ? 4.120 -0.836 -0.777 1.00 98.62 94 ILE A CA 1
ATOM 715 C C . ILE A 1 94 ? 2.921 0.026 -0.356 1.00 98.62 94 ILE A C 1
ATOM 717 O O . ILE A 1 94 ? 3.104 1.135 0.143 1.00 98.62 94 ILE A O 1
ATOM 721 N N . SER A 1 95 ? 1.685 -0.448 -0.541 1.00 98.75 95 SER A N 1
ATOM 722 C CA . SER A 1 95 ? 0.495 0.346 -0.216 1.00 98.75 95 SER A CA 1
ATOM 723 C C . SER A 1 95 ? 0.287 0.689 1.269 1.00 98.75 95 SER A C 1
ATOM 725 O O . SER A 1 95 ? -0.365 1.710 1.502 1.00 98.75 95 SER A O 1
ATOM 727 N N . PRO A 1 96 ? 0.875 -0.000 2.276 1.00 98.75 96 PRO A N 1
ATOM 728 C CA . PRO A 1 96 ? 0.810 0.443 3.671 1.00 98.75 96 PRO A CA 1
ATOM 729 C C . PRO A 1 96 ? 1.368 1.855 3.911 1.00 98.75 96 PRO A C 1
ATOM 731 O O . PRO A 1 96 ? 0.949 2.524 4.854 1.00 98.75 96 PRO A O 1
ATOM 734 N N . ILE A 1 97 ? 2.240 2.367 3.029 1.00 98.50 97 ILE A N 1
ATOM 735 C CA . ILE A 1 97 ? 2.682 3.774 3.053 1.00 98.50 97 ILE A CA 1
ATOM 736 C C . ILE A 1 97 ? 1.504 4.752 2.932 1.00 98.50 97 ILE A C 1
ATOM 738 O O . ILE A 1 97 ? 1.540 5.827 3.526 1.00 98.50 97 ILE A O 1
ATOM 742 N N . LEU A 1 98 ? 0.440 4.394 2.205 1.00 98.81 98 LEU A N 1
ATOM 743 C CA . LEU A 1 98 ? -0.753 5.236 2.105 1.00 98.81 98 LEU A CA 1
ATOM 744 C C . LEU A 1 98 ? -1.445 5.371 3.465 1.00 98.81 98 LEU A C 1
ATOM 746 O O . LEU A 1 98 ? -1.768 6.482 3.876 1.00 98.81 98 LEU A O 1
ATOM 750 N N . ALA A 1 99 ? -1.630 4.253 4.174 1.00 98.62 99 ALA A N 1
ATOM 751 C CA . ALA A 1 99 ? -2.229 4.244 5.506 1.00 98.62 99 ALA A CA 1
ATOM 752 C C . ALA A 1 99 ? -1.364 5.023 6.504 1.00 98.62 99 ALA A C 1
ATOM 754 O O . ALA A 1 99 ? -1.877 5.897 7.202 1.00 98.62 99 ALA A O 1
ATOM 755 N N . ALA A 1 100 ? -0.048 4.776 6.503 1.00 98.31 100 ALA A N 1
ATOM 756 C CA . ALA A 1 100 ? 0.909 5.516 7.323 1.00 98.31 100 ALA A CA 1
ATOM 757 C C . ALA A 1 100 ? 0.809 7.025 7.082 1.00 98.31 100 ALA A C 1
ATOM 759 O O . ALA A 1 100 ? 0.753 7.801 8.030 1.00 98.31 100 ALA A O 1
ATOM 760 N N . ARG A 1 101 ? 0.727 7.451 5.817 1.00 98.38 101 ARG A N 1
ATOM 761 C CA . ARG A 1 101 ? 0.677 8.872 5.471 1.00 98.38 101 ARG A CA 1
ATOM 762 C C . ARG A 1 101 ? -0.646 9.547 5.825 1.00 98.38 101 ARG A C 1
ATOM 764 O O . ARG A 1 101 ? -0.640 10.727 6.166 1.00 98.38 101 ARG A O 1
ATOM 771 N N . VAL A 1 102 ? -1.766 8.844 5.670 1.00 98.50 102 VAL A N 1
ATOM 772 C CA . VAL A 1 102 ? -3.112 9.425 5.815 1.00 98.50 102 VAL A CA 1
ATOM 773 C C . VAL A 1 102 ? -3.609 9.387 7.256 1.00 98.50 102 VAL A C 1
ATOM 775 O O . VAL A 1 102 ? -4.263 10.331 7.692 1.00 98.50 102 VAL A O 1
ATOM 778 N N . LEU A 1 103 ? -3.325 8.304 7.977 1.00 97.81 103 LEU A N 1
ATOM 779 C CA . LEU A 1 103 ? -3.855 8.068 9.320 1.00 97.81 103 LEU A CA 1
ATOM 780 C C . LEU A 1 103 ? -2.817 8.320 10.419 1.00 97.81 103 LEU A C 1
ATOM 782 O O . LEU A 1 103 ? -3.203 8.528 11.565 1.00 97.81 103 LEU A O 1
ATOM 786 N N . CYS A 1 104 ? -1.525 8.351 10.072 1.00 92.56 104 CYS A N 1
ATOM 787 C CA . CYS A 1 104 ? -0.380 8.551 10.963 1.00 92.56 104 CYS A CA 1
ATOM 788 C C . CYS A 1 104 ? -0.238 7.453 12.030 1.00 92.56 104 CYS A C 1
ATOM 790 O O . CYS A 1 104 ? 0.705 6.675 11.981 1.00 92.56 104 CYS A O 1
ATOM 792 N N . THR A 1 105 ? -1.169 7.340 12.974 1.00 94.06 105 THR A N 1
ATOM 793 C CA . THR A 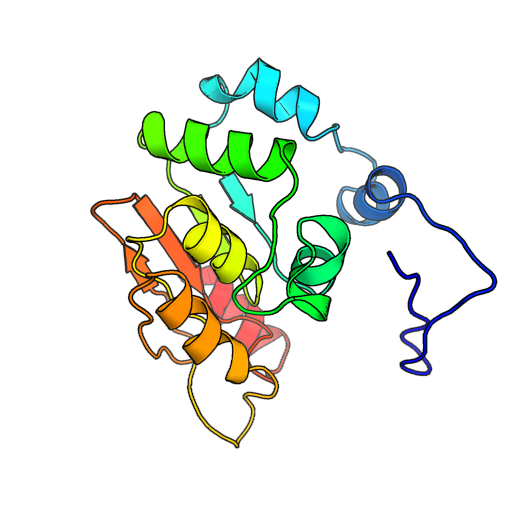1 105 ? -1.103 6.450 14.143 1.00 94.06 105 THR A CA 1
ATOM 794 C C . THR A 1 105 ? -1.679 5.067 13.849 1.00 94.06 105 THR A C 1
ATOM 796 O O . THR A 1 105 ? -2.670 4.655 14.450 1.00 94.06 105 THR A O 1
ATOM 799 N N . VAL A 1 106 ? -1.068 4.362 12.899 1.00 98.06 106 VAL A N 1
ATOM 800 C CA . VAL A 1 106 ? -1.468 3.004 12.501 1.00 98.06 106 VAL A CA 1
ATOM 801 C C . VAL A 1 106 ? -0.337 2.012 12.705 1.00 98.06 106 VAL A C 1
ATOM 803 O O . VAL A 1 106 ? 0.842 2.361 12.580 1.00 98.06 106 VAL A O 1
ATOM 806 N N . LYS A 1 107 ? -0.691 0.765 12.995 1.00 98.69 107 LYS A N 1
ATOM 807 C CA . LYS A 1 107 ? 0.236 -0.361 13.061 1.00 98.69 107 LYS A CA 1
ATOM 808 C C . LYS A 1 107 ? 0.200 -1.132 11.742 1.00 98.69 107 LYS A C 1
ATOM 810 O O . LYS A 1 107 ? -0.853 -1.575 11.302 1.00 98.69 107 LYS A O 1
ATOM 815 N N . ILE A 1 108 ? 1.348 -1.258 11.087 1.00 98.69 108 ILE A N 1
ATOM 816 C CA . ILE A 1 108 ? 1.461 -1.880 9.761 1.00 98.69 108 ILE A CA 1
ATOM 817 C C . ILE A 1 108 ? 2.739 -2.708 9.649 1.00 98.69 108 ILE A C 1
ATOM 819 O O . ILE A 1 108 ? 3.668 -2.545 10.437 1.00 98.69 108 ILE A O 1
ATOM 823 N N . THR A 1 109 ? 2.844 -3.527 8.608 1.00 98.56 109 THR A N 1
ATOM 824 C CA . THR A 1 109 ? 4.113 -4.099 8.161 1.00 98.56 109 THR A CA 1
ATOM 825 C C . THR A 1 109 ? 4.423 -3.732 6.715 1.00 98.56 109 THR A C 1
ATOM 827 O O . THR A 1 109 ? 3.540 -3.589 5.874 1.00 98.56 109 THR A O 1
ATOM 830 N N . LEU A 1 110 ? 5.717 -3.584 6.438 1.00 98.38 110 LEU A N 1
ATOM 831 C CA . LEU A 1 110 ? 6.303 -3.462 5.100 1.00 98.38 110 LEU A CA 1
ATOM 832 C C . LEU A 1 110 ? 7.333 -4.583 4.857 1.00 98.38 110 LEU A C 1
ATOM 834 O O . LEU A 1 110 ? 8.109 -4.513 3.904 1.00 98.38 110 LEU A O 1
ATOM 838 N N . GLY A 1 111 ? 7.368 -5.597 5.733 1.00 97.81 111 GLY A N 1
ATOM 839 C CA . GLY A 1 111 ? 8.347 -6.679 5.706 1.00 97.81 111 GLY A CA 1
ATOM 840 C C . GLY A 1 111 ? 9.471 -6.540 6.731 1.00 97.81 111 GLY A C 1
ATOM 841 O O . GLY A 1 111 ? 9.290 -5.976 7.813 1.00 97.81 111 GLY A O 1
ATOM 842 N N . LYS A 1 112 ? 10.660 -7.047 6.383 1.00 97.19 112 LYS A N 1
ATOM 843 C CA . LYS A 1 112 ? 11.861 -7.001 7.234 1.00 97.19 112 LYS A CA 1
ATOM 844 C C . LYS A 1 112 ? 12.846 -5.917 6.804 1.00 97.19 112 LYS A C 1
ATOM 846 O O . LYS A 1 112 ? 13.018 -5.617 5.626 1.00 97.19 112 LYS A O 1
ATOM 851 N N . ASN A 1 113 ? 13.598 -5.405 7.778 1.00 94.56 113 ASN A N 1
ATOM 852 C CA . ASN A 1 113 ? 14.756 -4.551 7.527 1.00 94.56 113 ASN A CA 1
ATOM 853 C C . ASN A 1 113 ? 16.029 -5.398 7.330 1.00 94.56 113 ASN A C 1
ATOM 855 O O . ASN A 1 113 ? 16.895 -5.436 8.201 1.00 94.56 113 ASN A O 1
ATOM 859 N N . SER A 1 114 ? 16.115 -6.130 6.213 1.00 93.56 114 SER A N 1
ATOM 860 C CA . SER A 1 114 ? 17.252 -7.010 5.882 1.00 93.56 114 SER A CA 1
ATOM 861 C C . SER A 1 114 ? 17.781 -6.754 4.470 1.00 93.56 114 SER A C 1
ATOM 863 O O . SER A 1 114 ? 17.023 -6.436 3.561 1.00 93.56 114 SER A O 1
ATOM 865 N N . CYS A 1 115 ? 19.089 -6.905 4.257 1.00 87.38 115 CYS A N 1
ATOM 866 C CA . CYS A 1 115 ? 19.679 -6.812 2.918 1.00 87.38 115 CYS A CA 1
ATOM 867 C C . CYS A 1 115 ? 19.340 -7.992 2.006 1.00 87.38 115 CYS A C 1
ATOM 869 O O . CYS A 1 115 ? 19.394 -7.8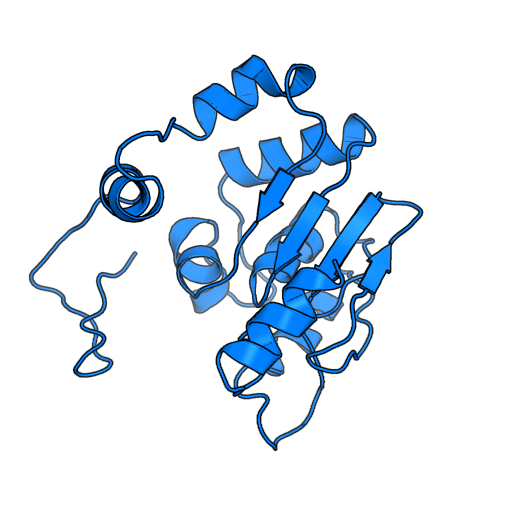41 0.789 1.00 87.38 115 CYS A O 1
ATOM 871 N N . ASP A 1 116 ? 18.995 -9.134 2.588 1.00 93.00 116 ASP A N 1
ATOM 872 C CA . ASP A 1 116 ? 18.734 -10.372 1.865 1.00 93.00 116 ASP A CA 1
ATOM 873 C C . ASP A 1 116 ? 17.250 -10.484 1.503 1.00 93.00 116 ASP A C 1
ATOM 875 O O . ASP A 1 116 ? 16.414 -10.532 2.401 1.00 93.00 116 ASP A O 1
ATOM 879 N N . LYS A 1 117 ? 16.922 -10.494 0.205 1.00 95.38 117 LYS A N 1
ATOM 880 C CA . LYS A 1 117 ? 15.556 -10.576 -0.357 1.00 95.38 117 LYS A CA 1
ATOM 881 C C . LYS A 1 117 ? 14.564 -9.450 -0.010 1.00 95.38 117 LYS A C 1
ATOM 883 O O . LYS A 1 117 ? 13.393 -9.572 -0.343 1.00 95.38 117 LYS A O 1
ATOM 888 N N . TRP A 1 118 ? 14.982 -8.336 0.598 1.00 97.19 118 TRP A N 1
ATOM 889 C CA . TRP A 1 118 ? 14.095 -7.181 0.866 1.00 97.19 118 TRP A CA 1
ATOM 890 C C . TRP A 1 118 ? 14.603 -5.904 0.174 1.00 97.19 118 TRP A C 1
ATOM 892 O O . TRP A 1 118 ? 15.184 -5.020 0.823 1.00 97.19 118 TRP A O 1
ATOM 902 N N . PRO A 1 119 ? 14.414 -5.776 -1.155 1.00 95.62 119 PRO A N 1
ATOM 903 C CA . PRO A 1 119 ? 14.971 -4.672 -1.945 1.00 95.62 119 PRO A CA 1
ATOM 904 C C . PRO A 1 119 ? 14.386 -3.296 -1.591 1.00 95.62 119 PRO A C 1
ATOM 906 O O . PRO A 1 119 ? 15.008 -2.271 -1.868 1.00 95.62 119 PRO A O 1
ATOM 909 N N . HIS A 1 120 ? 13.208 -3.246 -0.961 1.00 95.56 120 HIS A N 1
ATOM 910 C CA . HIS A 1 120 ? 12.472 -2.004 -0.687 1.00 95.56 120 HIS A CA 1
ATOM 911 C C . HIS A 1 120 ? 12.362 -1.662 0.805 1.00 95.56 120 HIS A C 1
ATOM 913 O O . HIS A 1 120 ? 11.536 -0.839 1.199 1.00 95.56 120 HIS A O 1
ATOM 919 N N . ARG A 1 121 ? 13.240 -2.233 1.642 1.00 95.88 121 ARG A N 1
ATOM 920 C CA . ARG A 1 121 ? 13.247 -2.030 3.104 1.00 95.88 121 ARG A CA 1
ATOM 921 C C . ARG A 1 121 ? 13.331 -0.570 3.564 1.00 95.88 121 ARG A C 1
ATOM 923 O O . ARG A 1 121 ? 12.943 -0.271 4.686 1.00 95.88 121 ARG A O 1
ATOM 930 N N . GLY A 1 122 ? 13.811 0.343 2.713 1.00 96.44 122 GLY A N 1
ATOM 931 C CA . GLY A 1 122 ? 13.871 1.777 3.019 1.00 96.44 122 GLY A CA 1
ATOM 932 C C . GLY A 1 122 ? 12.509 2.384 3.379 1.00 96.44 122 GLY A C 1
ATOM 933 O O . GLY A 1 122 ? 12.450 3.282 4.215 1.00 96.44 122 GLY A O 1
ATOM 934 N N . ALA A 1 123 ? 11.414 1.828 2.846 1.00 97.75 123 ALA A N 1
ATOM 935 C CA . ALA A 1 123 ? 10.059 2.283 3.148 1.00 97.75 123 ALA A CA 1
ATOM 936 C C . ALA A 1 123 ? 9.677 2.132 4.631 1.00 97.75 123 ALA A C 1
ATOM 938 O O . ALA A 1 123 ? 8.825 2.870 5.119 1.00 97.75 123 ALA A O 1
ATOM 939 N N . ILE A 1 124 ? 10.324 1.219 5.366 1.00 98.44 124 ILE A N 1
ATOM 940 C CA . ILE A 1 124 ? 10.089 1.016 6.803 1.00 98.44 124 ILE A CA 1
ATOM 941 C C . ILE A 1 124 ? 10.399 2.295 7.586 1.00 98.44 124 ILE A C 1
ATOM 943 O O . ILE A 1 124 ? 9.611 2.711 8.432 1.00 98.44 124 ILE A O 1
ATOM 947 N N . GLU A 1 125 ? 11.533 2.935 7.304 1.00 98.19 125 GLU A N 1
ATOM 948 C CA . GLU A 1 125 ? 11.933 4.148 8.021 1.00 98.19 125 GLU A CA 1
ATOM 949 C C . GLU A 1 125 ? 11.102 5.361 7.597 1.00 98.19 125 GLU A C 1
ATOM 951 O O . GLU A 1 125 ? 10.793 6.214 8.428 1.00 98.19 125 GLU A O 1
ATOM 956 N N . ASP A 1 126 ? 10.672 5.424 6.336 1.00 98.31 126 ASP A N 1
ATOM 957 C CA . ASP A 1 126 ? 9.758 6.474 5.886 1.00 98.31 126 ASP A CA 1
ATOM 958 C C . ASP A 1 126 ? 8.384 6.355 6.553 1.00 98.31 126 ASP A C 1
ATOM 960 O O . ASP A 1 126 ? 7.866 7.352 7.051 1.00 98.31 126 ASP A O 1
ATOM 964 N N . ALA A 1 127 ? 7.821 5.147 6.645 1.00 98.50 127 ALA A N 1
ATOM 965 C CA . ALA A 1 127 ? 6.552 4.916 7.333 1.00 98.50 127 ALA A CA 1
ATOM 966 C C . ALA A 1 127 ? 6.614 5.318 8.817 1.00 98.50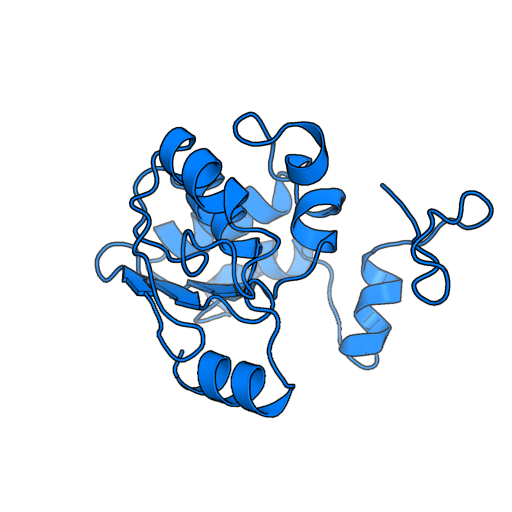 127 ALA A C 1
ATOM 968 O O . ALA A 1 127 ? 5.691 5.960 9.319 1.00 98.50 127 ALA A O 1
ATOM 969 N N . LYS A 1 128 ? 7.726 5.022 9.505 1.00 98.25 128 LYS A N 1
ATOM 970 C CA . LYS A 1 128 ? 7.951 5.487 10.885 1.00 98.25 128 LYS A CA 1
ATOM 971 C C . LYS A 1 128 ? 7.978 7.013 10.982 1.00 98.25 128 LYS A C 1
ATOM 973 O O . LYS A 1 128 ? 7.362 7.571 11.884 1.00 98.25 128 LYS A O 1
ATOM 978 N N . LYS A 1 129 ? 8.644 7.704 10.047 1.00 98.19 129 LYS A N 1
ATOM 979 C CA . LYS A 1 129 ? 8.654 9.182 9.993 1.00 98.19 129 LYS A CA 1
ATOM 980 C C . LYS A 1 129 ? 7.266 9.771 9.738 1.00 98.19 129 LYS A C 1
ATOM 982 O O . LYS A 1 129 ? 6.985 10.866 10.211 1.00 98.19 129 LYS A O 1
ATOM 987 N N . MET A 1 130 ? 6.403 9.048 9.024 1.00 98.00 130 MET A N 1
ATOM 988 C CA . MET A 1 130 ? 4.997 9.419 8.825 1.00 98.00 130 MET A CA 1
ATOM 989 C C . MET A 1 130 ? 4.121 9.177 10.071 1.00 98.00 130 MET A C 1
ATOM 991 O O . MET A 1 130 ? 2.965 9.586 10.077 1.00 98.00 130 MET A O 1
ATOM 995 N N . GLY A 1 131 ? 4.659 8.560 11.131 1.00 96.75 131 GLY A N 1
ATOM 996 C CA . GLY A 1 131 ? 3.976 8.335 12.410 1.00 96.75 131 GLY A CA 1
ATOM 997 C C . GLY A 1 131 ? 3.514 6.897 12.651 1.00 96.75 131 GLY A C 1
ATOM 998 O O . GLY A 1 131 ? 3.014 6.605 13.738 1.00 96.75 131 GLY A O 1
ATOM 999 N N . ALA A 1 132 ? 3.696 5.997 11.679 1.00 98.25 132 ALA A N 1
ATOM 1000 C CA . ALA A 1 132 ? 3.229 4.622 11.794 1.00 98.25 132 ALA A CA 1
ATOM 1001 C C . ALA A 1 132 ? 4.123 3.779 12.711 1.00 98.25 132 ALA A C 1
ATOM 1003 O O . ALA A 1 132 ? 5.352 3.900 12.721 1.00 98.25 132 ALA A O 1
ATOM 1004 N N . THR A 1 133 ? 3.504 2.841 13.422 1.00 98.44 133 THR A N 1
ATOM 1005 C CA . THR A 1 133 ? 4.218 1.769 14.118 1.00 98.44 133 THR A CA 1
ATOM 1006 C C . THR A 1 133 ? 4.454 0.630 13.136 1.00 98.44 133 THR A C 1
ATOM 1008 O O . THR A 1 133 ? 3.521 -0.071 12.753 1.00 98.44 133 THR A O 1
ATOM 1011 N N . VAL A 1 134 ? 5.703 0.441 12.707 1.00 98.44 134 VAL A N 1
ATOM 1012 C CA . VAL A 1 134 ? 6.040 -0.619 11.747 1.00 98.44 134 VAL A CA 1
ATOM 1013 C C . VAL A 1 134 ? 6.486 -1.885 12.472 1.00 98.44 134 VAL A C 1
ATOM 1015 O O . VAL A 1 134 ? 7.547 -1.907 13.099 1.00 98.44 134 VAL A O 1
ATOM 1018 N N . GLU A 1 135 ? 5.707 -2.953 12.335 1.00 98.25 135 GLU A N 1
ATOM 1019 C CA . GLU A 1 135 ? 6.081 -4.299 12.755 1.00 98.25 135 GLU A CA 1
ATOM 1020 C C . GLU A 1 135 ? 6.925 -4.972 11.670 1.00 98.25 135 GLU A C 1
ATOM 1022 O O . GLU A 1 135 ? 6.525 -5.057 10.505 1.00 98.25 135 GLU A O 1
ATOM 1027 N N . LEU A 1 136 ? 8.094 -5.489 12.050 1.00 98.31 136 LEU A N 1
ATOM 1028 C CA . LEU A 1 136 ? 8.892 -6.305 11.142 1.00 98.31 136 LEU A CA 1
ATOM 1029 C C . LEU A 1 136 ? 8.275 -7.701 11.065 1.00 98.31 136 LEU A C 1
ATOM 1031 O O . LEU A 1 136 ? 8.309 -8.440 12.047 1.00 98.31 136 LEU A O 1
ATOM 1035 N N . ARG A 1 137 ? 7.723 -8.045 9.903 1.00 97.94 137 ARG A N 1
ATOM 1036 C CA . ARG A 1 137 ? 7.066 -9.329 9.635 1.00 97.94 137 ARG A CA 1
ATOM 1037 C C . ARG A 1 137 ? 7.738 -10.021 8.457 1.00 97.94 137 ARG A C 1
ATOM 1039 O O . ARG A 1 137 ? 8.258 -9.361 7.555 1.00 97.94 137 ARG A O 1
ATOM 1046 N N . ASN A 1 138 ? 7.806 -11.344 8.497 1.00 97.25 138 ASN A N 1
ATOM 1047 C CA . ASN A 1 138 ? 8.248 -12.161 7.377 1.00 97.25 138 ASN A CA 1
ATOM 1048 C C . ASN A 1 138 ? 7.210 -12.155 6.242 1.00 97.25 138 ASN A C 1
ATOM 1050 O O . ASN A 1 138 ? 6.116 -11.626 6.399 1.00 97.25 138 ASN A O 1
ATOM 1054 N N . TRP A 1 139 ? 7.570 -12.689 5.074 1.00 96.31 139 TRP A N 1
ATOM 1055 C CA . TRP A 1 139 ? 6.717 -12.651 3.880 1.00 96.31 139 TRP A CA 1
ATOM 1056 C C . TRP A 1 139 ? 5.393 -13.419 4.037 1.00 96.31 139 TRP A C 1
ATOM 1058 O O . TRP A 1 139 ? 4.423 -13.071 3.374 1.00 96.31 139 TRP A O 1
ATOM 1068 N N . ASP A 1 140 ? 5.360 -14.416 4.920 1.00 96.75 140 ASP A N 1
ATOM 1069 C CA . ASP A 1 140 ? 4.220 -15.270 5.275 1.00 96.75 140 ASP A CA 1
ATOM 1070 C C . ASP A 1 140 ? 3.418 -14.751 6.481 1.00 96.75 140 ASP A C 1
ATOM 1072 O O . ASP A 1 140 ? 2.484 -15.408 6.939 1.00 96.75 140 ASP A O 1
ATOM 1076 N N . GLU A 1 141 ? 3.768 -13.578 7.010 1.00 97.56 141 GLU A N 1
ATOM 1077 C CA . GLU A 1 141 ? 3.154 -12.995 8.199 1.00 97.56 141 GLU A CA 1
ATOM 1078 C C . GLU A 1 141 ? 2.371 -11.712 7.874 1.00 97.56 141 GLU A C 1
ATOM 1080 O O . GLU 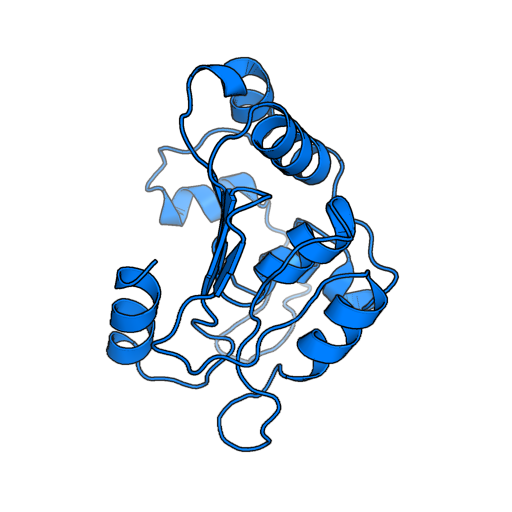A 1 141 ? 2.748 -10.913 7.015 1.00 97.56 141 GLU A O 1
ATOM 1085 N N . VAL A 1 142 ? 1.308 -11.474 8.643 1.00 97.94 142 VAL A N 1
ATOM 1086 C CA . VAL A 1 142 ? 0.416 -10.312 8.520 1.00 97.94 142 VAL A CA 1
ATOM 1087 C C . VAL A 1 142 ? 0.518 -9.453 9.780 1.00 97.94 142 VAL A C 1
ATOM 1089 O O . VAL A 1 142 ? 0.660 -9.966 10.892 1.00 97.94 142 VAL A O 1
ATOM 1092 N N . SER A 1 143 ? 0.436 -8.133 9.624 1.00 98.50 143 SER A N 1
ATOM 1093 C CA . SER A 1 143 ? 0.206 -7.217 10.743 1.00 98.50 143 SER A CA 1
ATOM 1094 C C . SER A 1 143 ? -1.264 -6.818 10.787 1.00 98.50 143 SER A C 1
ATOM 1096 O O . SER A 1 143 ? -1.820 -6.404 9.767 1.00 98.50 143 SER A O 1
ATOM 1098 N N . PHE A 1 144 ? -1.871 -6.936 11.969 1.00 98.38 144 PHE A N 1
ATOM 1099 C CA . PHE A 1 144 ? -3.242 -6.514 12.232 1.00 98.38 144 PHE A CA 1
ATOM 1100 C C . PHE A 1 144 ? -3.277 -5.447 13.330 1.00 98.38 144 PHE A C 1
ATOM 1102 O O . PHE A 1 144 ? -2.866 -5.672 14.475 1.00 98.38 144 PHE A O 1
ATOM 1109 N N . ASP A 1 145 ? -3.760 -4.269 12.960 1.00 98.56 145 ASP A N 1
ATOM 1110 C CA . ASP A 1 145 ? -4.112 -3.170 13.845 1.00 98.56 145 ASP A CA 1
ATOM 1111 C C . ASP A 1 145 ? -5.592 -3.265 14.222 1.00 98.56 145 ASP A C 1
ATOM 1113 O O . ASP A 1 145 ? -6.471 -2.819 13.484 1.00 98.56 145 ASP A O 1
ATOM 1117 N N . GLU A 1 146 ? -5.856 -3.863 15.380 1.00 97.75 146 GLU A N 1
ATOM 1118 C CA . GLU A 1 146 ? -7.207 -4.061 15.912 1.00 97.75 146 GLU A CA 1
ATOM 1119 C C . GLU A 1 146 ? -7.954 -2.744 16.162 1.00 97.75 146 GLU A C 1
ATOM 1121 O O . GLU A 1 146 ? -9.163 -2.670 15.948 1.00 97.75 146 GLU A O 1
ATOM 1126 N N . GLU A 1 147 ? -7.254 -1.687 16.582 1.00 96.94 147 GLU A N 1
ATOM 1127 C CA . GLU A 1 147 ? -7.872 -0.403 16.935 1.00 96.94 147 GLU A CA 1
ATOM 1128 C C . GLU A 1 147 ? -8.377 0.344 15.690 1.00 96.94 147 GLU A C 1
ATOM 1130 O O . GLU A 1 147 ? -9.464 0.946 15.683 1.00 96.94 147 GLU A O 1
ATOM 1135 N N . ASN A 1 148 ? -7.585 0.281 14.618 1.00 98.00 148 ASN A N 1
ATOM 1136 C CA . ASN A 1 148 ? -7.865 0.957 13.354 1.00 98.00 148 ASN A CA 1
ATOM 1137 C C . ASN A 1 148 ? -8.515 0.052 12.296 1.00 98.00 148 ASN A C 1
ATOM 1139 O O . ASN A 1 148 ? -8.924 0.560 11.251 1.00 98.00 148 ASN A O 1
ATOM 1143 N N . LEU A 1 149 ? -8.635 -1.252 12.566 1.00 98.44 149 LEU A N 1
ATOM 1144 C CA . LEU A 1 149 ? -9.090 -2.292 11.635 1.00 98.44 149 LEU A CA 1
ATOM 1145 C C . LEU A 1 149 ? -8.265 -2.336 10.340 1.00 98.44 149 LEU A C 1
ATOM 1147 O O . LEU A 1 149 ? -8.806 -2.426 9.235 1.00 98.44 149 LEU A O 1
ATOM 1151 N N . ILE A 1 150 ? -6.941 -2.254 10.482 1.00 98.69 150 ILE A N 1
ATOM 1152 C CA . ILE A 1 150 ? -6.001 -2.236 9.356 1.00 98.69 150 ILE A CA 1
ATOM 1153 C C . ILE A 1 150 ? -5.210 -3.534 9.310 1.00 98.69 150 ILE A C 1
ATOM 1155 O O . ILE A 1 150 ? -4.578 -3.933 10.284 1.00 98.69 150 ILE A O 1
ATOM 1159 N N . PHE A 1 151 ? -5.202 -4.152 8.138 1.00 98.69 151 PHE A N 1
ATOM 1160 C CA . PHE A 1 151 ? -4.415 -5.328 7.815 1.00 98.69 151 PHE A CA 1
ATOM 1161 C C . PHE A 1 151 ? -3.306 -4.940 6.845 1.00 98.69 151 PHE A C 1
ATOM 1163 O O . PHE A 1 151 ? -3.507 -4.127 5.936 1.00 98.69 151 PHE A O 1
ATOM 1170 N N . SER A 1 152 ? -2.125 -5.526 7.009 1.00 98.69 152 SER A N 1
ATOM 1171 C CA . SER A 1 152 ? -1.061 -5.385 6.019 1.00 98.69 152 SER A CA 1
ATOM 1172 C C . SER A 1 152 ? -0.199 -6.629 5.892 1.00 98.69 152 SER A C 1
ATOM 1174 O O . SER A 1 152 ? 0.098 -7.285 6.889 1.00 98.69 152 SER A O 1
ATOM 1176 N N . SER A 1 153 ? 0.217 -6.927 4.661 1.00 98.38 153 SER A N 1
ATOM 1177 C CA . SER A 1 153 ? 1.101 -8.051 4.335 1.00 98.38 153 SER A CA 1
ATOM 1178 C C . SER A 1 153 ? 2.227 -7.598 3.391 1.00 98.38 153 SER A C 1
ATOM 1180 O O . SER A 1 153 ? 1.979 -6.777 2.493 1.00 98.38 153 SER A O 1
ATOM 1182 N N . PRO A 1 154 ? 3.473 -8.093 3.555 1.00 97.94 154 PRO A N 1
ATOM 1183 C CA . PRO A 1 154 ? 4.607 -7.585 2.789 1.00 97.94 154 PRO A CA 1
ATOM 1184 C C . PRO A 1 154 ? 4.572 -7.927 1.298 1.00 97.94 154 PRO A C 1
ATOM 1186 O O . PRO A 1 154 ? 5.094 -7.148 0.501 1.00 97.94 154 PRO A O 1
ATOM 1189 N N . ALA A 1 155 ? 3.977 -9.057 0.899 1.00 98.06 155 ALA A N 1
ATOM 1190 C CA . ALA A 1 155 ? 3.929 -9.521 -0.493 1.00 98.06 155 ALA A CA 1
ATOM 1191 C C . ALA A 1 155 ? 5.272 -9.284 -1.238 1.00 98.06 155 ALA A C 1
ATOM 1193 O O . ALA A 1 155 ? 6.338 -9.575 -0.701 1.00 98.06 155 ALA A O 1
ATOM 1194 N N . TYR A 1 156 ? 5.259 -8.684 -2.435 1.00 98.00 156 TYR A N 1
ATOM 1195 C CA . TYR A 1 156 ? 6.470 -8.414 -3.233 1.00 98.00 156 TYR A CA 1
ATOM 1196 C C . TYR A 1 156 ? 7.427 -7.334 -2.675 1.00 98.00 156 TYR A C 1
ATOM 1198 O O . TYR A 1 156 ? 8.354 -6.915 -3.366 1.00 98.00 156 TYR A O 1
ATOM 1206 N N . MET A 1 157 ? 7.247 -6.855 -1.436 1.00 97.94 157 MET A N 1
ATOM 1207 C CA . MET A 1 157 ? 8.361 -6.202 -0.721 1.00 97.94 157 MET A CA 1
ATOM 1208 C C . MET A 1 157 ? 9.492 -7.202 -0.443 1.00 97.94 157 MET A C 1
ATOM 1210 O O . MET A 1 157 ? 10.646 -6.792 -0.294 1.00 97.94 157 MET A O 1
ATOM 1214 N N . TYR A 1 158 ? 9.139 -8.490 -0.395 1.00 97.81 158 TYR A N 1
ATOM 1215 C CA . TYR A 1 158 ? 10.022 -9.645 -0.423 1.00 97.81 158 TYR A CA 1
ATOM 1216 C C . TYR A 1 158 ? 10.242 -10.123 -1.866 1.00 97.81 158 TYR A C 1
ATOM 1218 O O . TYR A 1 158 ? 9.294 -10.259 -2.641 1.00 97.81 158 TYR A O 1
ATOM 1226 N N . ASP A 1 159 ? 11.492 -10.412 -2.217 1.00 97.00 159 ASP A N 1
ATOM 1227 C CA . ASP A 1 159 ? 11.878 -11.068 -3.468 1.00 97.00 159 ASP A CA 1
ATOM 1228 C C . ASP A 1 159 ? 11.611 -12.581 -3.369 1.00 97.00 159 ASP A C 1
ATOM 1230 O O . ASP A 1 159 ? 12.505 -13.392 -3.097 1.00 97.00 159 ASP A O 1
ATOM 1234 N N . GLY A 1 160 ? 10.326 -12.926 -3.480 1.00 94.56 160 GLY A N 1
ATOM 1235 C CA . GLY A 1 160 ? 9.790 -14.275 -3.320 1.00 94.56 160 GLY A CA 1
ATOM 1236 C C . GLY A 1 160 ? 9.241 -14.887 -4.605 1.00 94.56 160 GLY A C 1
ATOM 1237 O O . GLY A 1 160 ? 8.914 -14.204 -5.580 1.00 94.56 160 GLY A O 1
ATOM 1238 N N . GLN A 1 161 ? 9.103 -16.208 -4.587 1.00 97.38 161 GLN A N 1
ATOM 1239 C CA . GLN A 1 161 ? 8.377 -16.967 -5.598 1.00 97.38 161 GLN A CA 1
ATOM 1240 C C . GLN A 1 161 ? 6.879 -16.661 -5.530 1.00 97.38 161 GLN A C 1
ATOM 1242 O O . GLN A 1 161 ? 6.349 -16.308 -4.483 1.00 97.38 161 GLN A O 1
ATOM 1247 N N . TYR A 1 162 ? 6.172 -16.857 -6.646 1.00 96.69 162 TYR A N 1
ATOM 1248 C CA . TYR A 1 162 ? 4.733 -16.585 -6.724 1.00 96.69 162 TYR A CA 1
ATOM 1249 C C . TYR A 1 162 ? 3.932 -17.252 -5.594 1.00 96.69 162 TYR A C 1
ATOM 1251 O O . TYR A 1 162 ? 3.136 -16.579 -4.957 1.00 96.69 162 TYR A O 1
ATOM 1259 N N . HIS A 1 163 ? 4.171 -18.542 -5.323 1.00 97.19 163 HIS A N 1
ATOM 1260 C CA . HIS A 1 163 ? 3.435 -19.273 -4.287 1.00 97.19 163 HIS A CA 1
ATOM 1261 C C . HIS A 1 163 ? 3.706 -18.727 -2.879 1.00 97.19 163 HIS A C 1
ATOM 1263 O O . HIS A 1 163 ? 2.776 -18.620 -2.101 1.00 97.19 163 HIS A O 1
ATOM 1269 N N . GLU A 1 164 ? 4.939 -18.294 -2.579 1.00 97.06 164 GLU A N 1
ATOM 1270 C CA . GLU A 1 164 ? 5.253 -17.645 -1.297 1.00 97.06 164 GLU A CA 1
ATOM 1271 C C . GLU A 1 164 ? 4.421 -16.361 -1.132 1.00 97.06 164 GLU A C 1
ATOM 1273 O O . GLU A 1 164 ? 3.849 -16.092 -0.079 1.00 97.06 164 GLU A O 1
ATOM 1278 N N . ILE A 1 165 ? 4.311 -15.564 -2.199 1.00 97.50 165 ILE A N 1
ATOM 1279 C CA . ILE A 1 165 ? 3.523 -14.329 -2.158 1.00 97.50 165 ILE A CA 1
ATOM 1280 C C . ILE A 1 165 ? 2.020 -14.615 -2.067 1.00 97.50 165 ILE A C 1
ATOM 1282 O O . ILE A 1 165 ? 1.319 -13.908 -1.348 1.00 97.50 165 ILE A O 1
ATOM 1286 N N . ASP A 1 166 ? 1.533 -15.631 -2.776 1.00 97.12 166 ASP A N 1
ATOM 1287 C CA . ASP A 1 166 ? 0.134 -16.069 -2.743 1.00 97.12 166 ASP A CA 1
ATOM 1288 C C . ASP A 1 166 ? -0.259 -16.558 -1.341 1.00 97.12 166 ASP A C 1
ATOM 1290 O O . ASP A 1 166 ? -1.221 -16.045 -0.770 1.00 97.12 166 ASP A O 1
ATOM 1294 N N . ASP A 1 167 ? 0.549 -17.436 -0.736 1.00 97.12 167 ASP A N 1
ATOM 1295 C CA . ASP A 1 167 ? 0.349 -17.950 0.624 1.00 97.12 167 ASP A CA 1
ATOM 1296 C C . ASP A 1 167 ? 0.339 -16.806 1.655 1.00 97.12 167 ASP A C 1
ATOM 1298 O O . ASP A 1 167 ? -0.563 -16.710 2.489 1.00 97.12 167 ASP A O 1
ATOM 1302 N N . GLY A 1 168 ? 1.301 -15.880 1.565 1.00 96.00 168 GLY A N 1
ATOM 1303 C CA . GLY A 1 168 ? 1.395 -14.734 2.475 1.00 96.00 168 GLY A CA 1
ATOM 1304 C C . GLY A 1 168 ? 0.255 -13.717 2.332 1.00 96.00 168 GLY A C 1
ATOM 1305 O O . GLY A 1 168 ? -0.114 -13.062 3.309 1.00 96.00 168 GLY A O 1
ATOM 1306 N N . ILE A 1 169 ? -0.324 -13.572 1.135 1.00 96.25 169 ILE A N 1
ATOM 1307 C CA . ILE A 1 169 ? -1.551 -12.786 0.931 1.00 96.25 169 ILE A CA 1
ATOM 1308 C C . ILE A 1 169 ? -2.765 -13.558 1.462 1.00 96.25 169 ILE A C 1
ATOM 1310 O O . ILE A 1 169 ? -3.643 -12.944 2.058 1.00 96.25 169 ILE A O 1
ATOM 13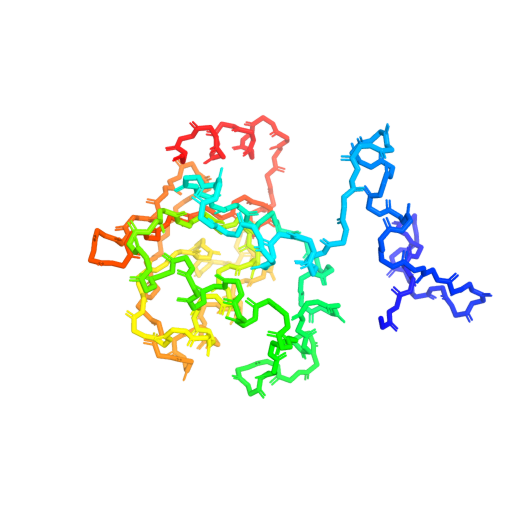14 N N . GLY A 1 170 ? -2.807 -14.881 1.288 1.00 95.94 170 GLY A N 1
ATOM 1315 C CA . GLY A 1 170 ? -3.906 -15.742 1.730 1.00 95.94 170 GLY A CA 1
ATOM 1316 C C . GLY A 1 170 ? -4.097 -15.814 3.249 1.00 95.94 170 GLY A C 1
ATOM 1317 O O . GLY A 1 170 ? -5.177 -16.182 3.706 1.00 95.94 170 GLY A O 1
ATOM 1318 N N . HIS A 1 171 ? -3.082 -15.448 4.035 1.00 93.88 171 HIS A N 1
ATOM 1319 C CA . HIS A 1 171 ? -3.180 -15.323 5.493 1.00 93.88 171 HIS A CA 1
ATOM 1320 C C . HIS A 1 171 ? -3.860 -14.029 5.978 1.00 93.88 171 HIS A C 1
ATOM 1322 O O . HIS A 1 171 ? -4.150 -13.925 7.172 1.00 93.88 171 HIS A O 1
ATOM 1328 N N . MET A 1 172 ? -4.052 -13.037 5.101 1.00 89.56 172 MET A N 1
ATOM 1329 C CA . MET A 1 172 ? -4.641 -11.730 5.428 1.00 89.56 172 MET A CA 1
ATOM 1330 C C . MET A 1 172 ? -6.162 -11.746 5.291 1.00 89.56 172 MET A C 1
ATOM 1332 O O . MET A 1 172 ? -6.815 -11.194 6.203 1.00 89.56 172 MET A O 1
#

Sequence (172 aa):
MHVINHLKGEVDSTHSRMVLPESARIARGNIQSICELIKNISCFDAVIFPGGFGVAKNLSDYAIKGADCNVIPEVVKVIQEFHNAKKPQGFLCISPILAARVLCTVKITLGKNSCDKWPHRGAIEDAKKMGATVELRNWDEVSFDEENLIFSSPAYMYDGQYHEIDDGIGHM

Radius of gyration: 15.79 Å; chains: 1; bounding box: 42×33×43 Å

Foldseek 3Di:
DFDAPPVVRHTDPPDDDDPQVVVCVVVVNPDDDLVVCLVPVVVDQEEEDEDDCCCCVPQKVCVPQPLPIDGDPSLLSSLVVCQVVVGAYEYEALRVLVVLQNVQAEEFEQAAPDPAQQPPNVSQVSSVSSNYHYDHDHQLDWDADPNRNYIYHNQNSGNDDPVSSVNSVVVD

pLDDT: mean 96.96, std 3.01, range [65.5, 98.88]

Secondary structure (DSSP, 8-state):
--EEETTTTEEESS----HHHHHHHHTTT----HHHHHHTGGG-S-EEE--SHHIIIIIBSHHHHGGG--B-HHHHHHHHHHHHTT--EEEETTTHHHHHHHHSS-EE------SSS-TTTTHHHHHHHTT-EE----TT--EEETTTTEEEE-GGGS---HHHHHHHHHT-

Organism: Rhodnius prolixus (NCBI:txid13249)